Protein AF-A0A2L2YPI9-F1 (afdb_monomer_lite)

pLDDT: mean 77.67, std 10.38, range [50.66, 89.38]

Secondary structure (DSSP, 8-state):
-----PPP-S-----GGGS-GGGS-HHHHHHHHHHHSS--SPPSEEEEEEE-SSS-EEEEEEE-SS--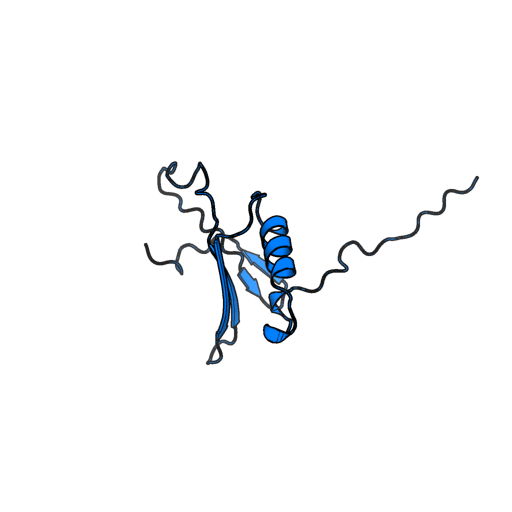GGGS--SS-------EEETTEEEES--TTSS--

Structure (mmCIF, N/CA/C/O backbone):
data_AF-A0A2L2YPI9-F1
#
_entry.id   AF-A0A2L2YPI9-F1
#
loop_
_atom_site.group_PDB
_atom_site.id
_atom_site.type_symbol
_atom_site.label_atom_id
_atom_site.label_alt_id
_atom_site.label_comp_id
_atom_site.label_asym_id
_atom_site.label_entity_id
_atom_site.label_seq_id
_atom_site.pdbx_PDB_ins_code
_atom_site.Cartn_x
_atom_site.Cartn_y
_atom_site.Cartn_z
_atom_site.occupancy
_atom_site.B_iso_or_equiv
_atom_site.auth_seq_id
_atom_site.auth_comp_id
_atom_site.auth_asym_id
_atom_site.auth_atom_id
_atom_site.pdbx_PDB_model_num
ATOM 1 N N . GLU A 1 1 ? 5.709 33.105 33.956 1.00 56.19 1 GLU A N 1
ATOM 2 C CA . GLU A 1 1 ? 4.637 32.604 33.069 1.00 56.19 1 GLU A CA 1
ATOM 3 C C . GLU A 1 1 ? 4.510 31.099 33.223 1.00 56.19 1 GLU A C 1
ATOM 5 O O . GLU A 1 1 ? 5.506 30.453 33.525 1.00 56.19 1 GLU A O 1
ATOM 10 N N . LYS A 1 2 ? 3.297 30.550 33.114 1.00 52.75 2 LYS A N 1
ATOM 11 C CA . LYS A 1 2 ? 3.050 29.112 33.264 1.00 52.75 2 LYS A CA 1
ATOM 12 C C . LYS A 1 2 ? 2.923 28.527 31.861 1.00 52.75 2 LYS A C 1
ATOM 14 O O . LYS A 1 2 ? 1.963 28.845 31.168 1.00 52.75 2 LYS A O 1
ATOM 19 N N . THR A 1 3 ? 3.901 27.737 31.433 1.00 61.03 3 THR A N 1
ATOM 20 C CA . THR A 1 3 ? 3.854 27.044 30.143 1.00 61.03 3 THR A CA 1
ATOM 21 C C . THR A 1 3 ? 2.735 26.010 30.201 1.00 61.03 3 THR A C 1
ATOM 23 O O . THR A 1 3 ? 2.793 25.079 31.005 1.00 61.03 3 THR A O 1
ATOM 26 N N . VAL A 1 4 ? 1.683 26.212 29.411 1.00 72.06 4 VAL A N 1
ATOM 27 C CA . VAL A 1 4 ? 0.614 25.230 29.215 1.00 72.06 4 VAL A CA 1
ATOM 28 C C . VAL A 1 4 ? 0.969 24.471 27.945 1.00 72.06 4 VAL A C 1
ATOM 30 O O . VAL A 1 4 ? 1.063 25.071 26.880 1.00 72.06 4 VAL A O 1
ATOM 33 N N . SER A 1 5 ? 1.240 23.176 28.074 1.00 74.88 5 SER A N 1
ATOM 34 C CA . SER A 1 5 ? 1.387 22.282 26.927 1.00 74.88 5 SER A CA 1
ATOM 35 C C . SER A 1 5 ? 0.048 21.607 26.676 1.00 74.88 5 SER A C 1
ATOM 37 O O . SER A 1 5 ? -0.404 20.820 27.510 1.00 74.88 5 SER A O 1
ATOM 39 N N . ASP A 1 6 ? -0.573 21.938 25.548 1.00 81.12 6 ASP A N 1
ATOM 40 C CA . ASP A 1 6 ? -1.723 21.210 25.026 1.00 81.12 6 ASP A CA 1
ATOM 41 C C . ASP A 1 6 ? -1.251 19.980 24.245 1.00 81.12 6 ASP A C 1
ATOM 43 O O . ASP A 1 6 ? -0.215 19.995 23.578 1.00 81.12 6 ASP A O 1
ATOM 47 N N . TRP A 1 7 ? -2.003 18.890 24.370 1.00 83.19 7 TRP A N 1
ATOM 48 C CA . TRP A 1 7 ? -1.735 17.655 23.643 1.00 83.19 7 TRP A CA 1
ATOM 49 C C . TRP A 1 7 ? -2.347 17.738 22.250 1.00 83.19 7 TRP A C 1
ATOM 51 O O . TRP A 1 7 ? -3.560 17.893 22.109 1.00 83.19 7 TRP A O 1
ATOM 61 N N . GLU A 1 8 ? -1.517 17.576 21.225 1.00 80.31 8 GLU A N 1
ATOM 62 C CA . GLU A 1 8 ? -1.972 17.490 19.842 1.00 80.31 8 GLU A CA 1
ATOM 63 C C . GLU A 1 8 ? -2.153 16.031 19.420 1.00 80.31 8 GLU A C 1
ATOM 65 O O . GLU A 1 8 ? -1.361 15.144 19.755 1.00 80.31 8 GLU A O 1
ATOM 70 N N . LEU A 1 9 ? -3.226 15.767 18.675 1.00 75.69 9 LEU A N 1
ATOM 71 C CA . LEU A 1 9 ? -3.481 14.443 18.128 1.00 75.69 9 LEU A CA 1
ATOM 72 C C . LEU A 1 9 ? -2.475 14.167 17.004 1.00 75.69 9 LEU A C 1
ATOM 74 O O . LEU A 1 9 ? -2.622 14.674 15.898 1.00 75.69 9 LEU A O 1
ATOM 78 N N . ALA A 1 10 ? -1.484 13.320 17.278 1.00 73.94 10 ALA A N 1
ATOM 79 C CA . ALA A 1 10 ? -0.429 13.002 16.314 1.00 73.94 10 ALA A CA 1
ATOM 80 C C . ALA A 1 10 ? -0.935 12.264 15.059 1.00 73.94 10 ALA A C 1
ATOM 82 O O . ALA A 1 10 ? -0.333 12.374 13.996 1.00 73.94 10 ALA A O 1
ATOM 83 N N . ASN A 1 11 ? -2.032 11.504 15.162 1.00 69.88 11 ASN A N 1
ATOM 84 C CA . ASN A 1 11 ? -2.560 10.705 14.056 1.00 69.88 11 ASN A CA 1
ATOM 85 C C . ASN A 1 11 ? -4.030 11.047 13.777 1.00 69.88 11 ASN A C 1
ATOM 87 O O . ASN A 1 11 ? -4.951 10.386 14.259 1.00 69.88 11 ASN A O 1
ATOM 91 N N . VAL A 1 12 ? -4.240 12.127 13.025 1.00 67.50 12 VAL A N 1
ATOM 92 C CA . VAL A 1 12 ? -5.571 12.593 12.594 1.00 67.50 12 VAL A CA 1
ATOM 93 C C . VAL A 1 12 ? -6.025 11.874 11.312 1.00 67.50 12 VAL A C 1
ATOM 95 O O . VAL A 1 12 ? -7.223 11.736 11.046 1.00 67.50 12 VAL A O 1
ATOM 98 N N . SER A 1 13 ? -5.072 11.382 10.517 1.00 66.94 13 SER A N 1
ATOM 99 C CA . SER A 1 13 ? -5.319 10.849 9.180 1.00 66.94 13 SER A CA 1
ATOM 100 C C . SER A 1 13 ? -5.802 9.402 9.219 1.00 66.94 13 SER A C 1
ATOM 102 O O . SER A 1 13 ? -5.073 8.468 9.543 1.00 66.94 13 SER A O 1
ATOM 104 N N . LYS A 1 14 ? -7.068 9.199 8.844 1.00 70.56 14 LYS A N 1
ATOM 105 C CA . LYS A 1 14 ? -7.620 7.854 8.630 1.00 70.56 14 LYS A CA 1
ATOM 106 C C . LYS A 1 14 ? -6.950 7.186 7.420 1.00 70.56 14 LYS A C 1
ATOM 108 O O . LYS A 1 14 ? -6.724 7.879 6.429 1.00 70.56 14 LYS A O 1
ATOM 113 N N . PRO A 1 15 ? -6.741 5.856 7.442 1.00 75.25 15 PRO A N 1
ATOM 114 C CA . PRO A 1 15 ? -6.135 5.144 6.323 1.00 75.25 15 PRO A CA 1
ATOM 115 C C . PRO A 1 15 ? -6.915 5.340 5.021 1.00 75.25 15 PRO A C 1
ATOM 117 O O . PRO A 1 15 ? -8.130 5.108 4.987 1.00 75.25 15 PRO A O 1
ATOM 120 N N . ILE A 1 16 ? -6.226 5.735 3.949 1.00 79.31 16 ILE A N 1
ATOM 121 C CA . ILE A 1 16 ? -6.869 6.073 2.671 1.00 79.31 16 ILE A CA 1
ATOM 122 C C . ILE A 1 16 ? -7.557 4.865 2.023 1.00 79.31 16 ILE A C 1
ATOM 124 O O . ILE A 1 16 ? -8.655 4.995 1.495 1.00 79.31 16 ILE A O 1
ATOM 128 N N . TRP A 1 17 ? -7.000 3.663 2.193 1.00 77.06 17 TRP A N 1
ATOM 129 C CA . TRP A 1 17 ? -7.533 2.412 1.641 1.00 77.06 17 TRP A CA 1
ATOM 130 C C . TRP A 1 17 ? -8.847 1.952 2.289 1.00 77.06 17 TRP A C 1
ATOM 132 O O . TRP A 1 17 ? -9.412 0.940 1.895 1.00 77.06 17 TRP A O 1
ATOM 142 N N . THR A 1 18 ? -9.338 2.657 3.312 1.00 76.62 18 THR A N 1
ATOM 143 C CA . THR A 1 18 ? -10.627 2.354 3.961 1.00 76.62 18 THR A CA 1
ATOM 144 C C . THR A 1 18 ? -11.769 3.249 3.489 1.00 76.62 18 THR A C 1
ATOM 146 O O . THR A 1 18 ? -12.903 3.066 3.932 1.00 76.62 18 THR A O 1
ATOM 149 N N . ARG A 1 19 ? -11.477 4.232 2.633 1.00 79.56 19 ARG A N 1
ATOM 150 C CA . ARG A 1 19 ? -12.466 5.146 2.060 1.00 79.56 19 ARG A CA 1
ATOM 151 C C . ARG A 1 19 ? -12.965 4.617 0.716 1.00 79.56 19 ARG A C 1
ATOM 153 O O . ARG A 1 19 ? -12.331 3.768 0.094 1.00 79.56 19 ARG A O 1
ATOM 160 N N . ILE A 1 20 ? -14.114 5.124 0.282 1.00 76.69 20 ILE A N 1
ATOM 161 C CA . ILE A 1 20 ? -14.702 4.762 -1.006 1.00 76.69 20 ILE A CA 1
ATOM 162 C C . ILE A 1 20 ? -13.796 5.333 -2.108 1.00 76.69 20 ILE A C 1
ATOM 164 O O . ILE A 1 20 ? -13.560 6.540 -2.097 1.00 76.69 20 ILE A O 1
ATOM 168 N N . PRO A 1 21 ? -13.307 4.522 -3.067 1.00 75.94 21 PRO A N 1
ATOM 169 C CA . PRO A 1 21 ? -12.366 4.976 -4.096 1.00 75.94 21 PRO A CA 1
ATOM 170 C C . PRO A 1 21 ? -12.844 6.219 -4.859 1.00 75.94 21 PRO A C 1
ATOM 172 O O . PRO A 1 21 ? -12.043 7.079 -5.203 1.00 75.94 21 PRO A O 1
ATOM 175 N N . SER A 1 22 ? -14.157 6.320 -5.087 1.00 79.19 22 SER A N 1
ATOM 176 C CA . SER A 1 22 ? -14.815 7.416 -5.807 1.00 79.19 22 SER A CA 1
ATOM 177 C C . SER A 1 22 ? -14.825 8.756 -5.064 1.00 79.19 22 SER A C 1
ATOM 179 O O . SER A 1 22 ? -15.076 9.779 -5.689 1.00 79.19 22 SER A O 1
ATOM 181 N N . GLU A 1 23 ? -14.593 8.759 -3.750 1.00 79.06 23 GLU A N 1
ATOM 182 C CA . GLU A 1 23 ? -14.600 9.967 -2.911 1.00 79.06 23 GLU A CA 1
ATOM 183 C C . GLU A 1 23 ? -13.190 10.516 -2.651 1.00 79.06 23 GLU A C 1
ATOM 185 O O . GLU A 1 23 ? -13.036 11.529 -1.969 1.00 79.06 23 GLU A O 1
ATOM 190 N N . ILE A 1 24 ? -12.150 9.833 -3.136 1.00 80.25 24 ILE A N 1
ATOM 191 C CA . ILE A 1 24 ? -10.758 10.204 -2.886 1.00 80.25 24 ILE A CA 1
ATOM 192 C C . ILE A 1 24 ? -10.206 10.907 -4.122 1.00 80.25 24 ILE A C 1
ATOM 194 O O . ILE A 1 24 ? -10.196 10.343 -5.216 1.00 80.25 24 ILE A O 1
ATOM 198 N N . GLU A 1 25 ? -9.724 12.133 -3.936 1.00 82.94 25 GLU A N 1
ATOM 199 C CA . GLU A 1 25 ? -9.018 12.867 -4.985 1.00 82.94 25 GLU A CA 1
ATOM 200 C C . GLU A 1 25 ? -7.684 12.191 -5.322 1.00 82.94 25 GLU A C 1
ATOM 202 O O . GLU A 1 25 ? -7.048 11.566 -4.471 1.00 82.94 25 GLU A O 1
ATOM 207 N N . CYS A 1 26 ? -7.247 12.315 -6.577 1.00 79.25 26 CYS A N 1
ATOM 208 C CA . CYS A 1 26 ? -6.001 11.697 -7.036 1.00 79.25 26 CYS A CA 1
ATOM 209 C C . CYS A 1 26 ? -4.789 12.158 -6.213 1.00 79.25 26 CYS A C 1
ATOM 211 O O . CYS A 1 26 ? -3.963 11.321 -5.855 1.00 79.25 26 CYS A O 1
ATOM 213 N N . ASP A 1 27 ? -4.758 13.437 -5.843 1.00 84.44 27 ASP A N 1
ATOM 214 C CA . ASP A 1 27 ? -3.675 14.078 -5.093 1.00 84.44 27 ASP A CA 1
ATOM 215 C C . ASP A 1 27 ? -3.473 13.445 -3.708 1.00 84.44 27 ASP A C 1
ATOM 217 O O . ASP A 1 27 ? -2.348 13.300 -3.238 1.00 84.44 27 ASP A O 1
ATOM 221 N N . VAL A 1 28 ? -4.549 12.961 -3.078 1.00 84.62 28 VAL A N 1
ATOM 222 C CA . VAL A 1 28 ? -4.486 12.300 -1.763 1.00 84.62 28 VAL A CA 1
ATOM 223 C C . VAL A 1 28 ? -3.714 10.980 -1.838 1.00 84.62 28 VAL A C 1
ATOM 225 O O . VAL A 1 28 ? -3.031 10.602 -0.885 1.00 84.62 28 VAL A O 1
ATOM 228 N N . TYR A 1 29 ? -3.805 10.259 -2.960 1.00 84.56 29 TYR A N 1
ATOM 229 C CA . TYR A 1 29 ? -3.012 9.045 -3.161 1.00 84.56 29 TYR A CA 1
ATOM 230 C C . TYR A 1 29 ? -1.534 9.362 -3.375 1.00 84.56 29 TYR A C 1
ATOM 232 O O . TYR A 1 29 ? -0.685 8.594 -2.925 1.00 84.56 29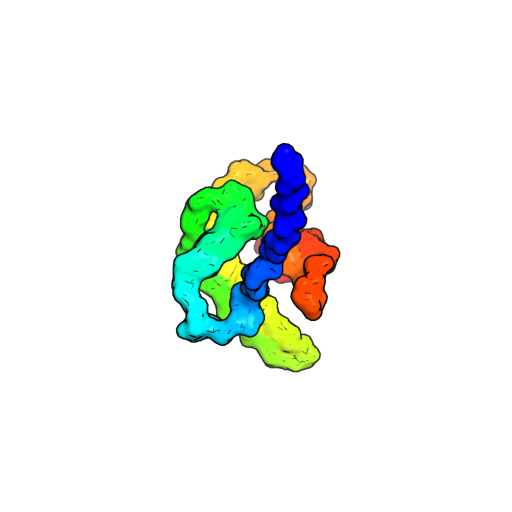 TYR A O 1
ATOM 240 N N . ASP A 1 30 ? -1.237 10.482 -4.029 1.00 86.88 30 ASP A N 1
ATOM 241 C CA . ASP A 1 30 ? 0.133 10.898 -4.326 1.00 86.88 30 ASP A CA 1
ATOM 242 C C . ASP A 1 30 ? 0.828 11.401 -3.055 1.00 86.88 30 ASP A C 1
ATOM 244 O O . ASP A 1 30 ? 1.950 10.990 -2.756 1.00 86.88 30 ASP A O 1
ATOM 248 N N . GLU A 1 31 ? 0.127 12.177 -2.224 1.00 86.06 31 GLU A N 1
ATOM 249 C CA . GLU A 1 31 ? 0.591 12.530 -0.879 1.00 86.06 31 GLU A CA 1
ATOM 250 C C . GLU A 1 31 ? 0.799 11.292 -0.003 1.00 86.06 31 GLU A C 1
ATOM 252 O O . GLU A 1 31 ? 1.809 11.179 0.695 1.00 86.06 31 GLU A O 1
ATOM 257 N N . PHE A 1 32 ? -0.127 10.330 -0.052 1.00 86.06 32 PHE A N 1
ATOM 258 C CA . PHE A 1 32 ? 0.022 9.095 0.705 1.00 86.06 32 PHE A CA 1
ATOM 259 C C . PHE A 1 32 ? 1.241 8.292 0.246 1.00 86.06 32 PHE A C 1
ATOM 261 O O . PHE A 1 32 ? 2.010 7.840 1.093 1.00 86.06 32 PHE A O 1
ATOM 268 N N . TYR A 1 33 ? 1.455 8.156 -1.063 1.00 85.81 33 TYR A N 1
ATOM 269 C CA . TYR A 1 33 ? 2.627 7.490 -1.626 1.00 85.81 33 TYR A CA 1
ATOM 270 C C . TYR A 1 33 ? 3.936 8.123 -1.129 1.00 85.81 33 TYR A C 1
ATOM 272 O O . TYR A 1 33 ? 4.812 7.414 -0.628 1.00 85.81 33 TYR A O 1
ATOM 280 N N . LYS A 1 34 ? 4.031 9.455 -1.157 1.00 85.50 34 LYS A N 1
ATOM 281 C CA . LYS A 1 34 ? 5.185 10.201 -0.627 1.00 85.50 34 LYS A CA 1
ATOM 282 C C . LYS A 1 34 ? 5.338 10.070 0.890 1.00 85.50 34 LYS A C 1
ATOM 284 O O . LYS A 1 34 ? 6.441 10.173 1.406 1.00 85.50 34 LYS A O 1
ATOM 289 N N . SER A 1 35 ? 4.247 9.832 1.622 1.00 83.44 35 SER A N 1
ATOM 290 C CA . SER A 1 35 ? 4.289 9.650 3.081 1.00 83.44 35 SER A CA 1
ATOM 291 C C . SER A 1 35 ? 4.817 8.278 3.517 1.00 83.44 35 SER A C 1
ATOM 293 O O . SER A 1 35 ? 5.365 8.157 4.612 1.00 83.44 35 SER A O 1
ATOM 295 N N . ILE A 1 36 ? 4.634 7.244 2.685 1.00 80.12 36 ILE A N 1
ATOM 296 C CA . ILE A 1 36 ? 5.056 5.865 2.987 1.00 80.12 36 ILE A CA 1
ATOM 297 C C . ILE A 1 36 ? 6.390 5.490 2.342 1.00 80.12 36 ILE A C 1
ATOM 299 O O . ILE A 1 36 ? 6.997 4.496 2.735 1.00 80.12 36 ILE A O 1
ATOM 303 N N . THR A 1 37 ? 6.827 6.250 1.340 1.00 78.94 37 THR A N 1
ATOM 304 C CA . THR A 1 37 ? 8.095 6.038 0.643 1.00 78.94 37 THR A CA 1
ATOM 305 C C . THR A 1 37 ? 9.085 7.154 0.964 1.00 78.94 37 THR A C 1
ATOM 307 O O . THR A 1 37 ? 8.762 8.127 1.637 1.00 78.94 37 THR A O 1
ATOM 310 N N . ILE A 1 38 ? 10.324 6.992 0.502 1.00 78.75 38 ILE A N 1
ATOM 311 C CA . ILE A 1 38 ? 11.359 8.038 0.560 1.00 78.75 38 ILE A CA 1
ATOM 312 C C . ILE A 1 38 ? 11.349 8.855 -0.752 1.00 78.75 38 ILE A C 1
ATOM 314 O O . ILE A 1 38 ? 12.141 9.780 -0.921 1.00 78.75 38 ILE A O 1
ATOM 318 N N . ASP A 1 39 ? 10.458 8.520 -1.693 1.00 79.62 39 ASP A N 1
ATOM 319 C CA . ASP A 1 39 ? 10.362 9.206 -2.977 1.00 79.62 39 ASP A CA 1
ATOM 320 C C . ASP A 1 39 ? 9.639 10.553 -2.821 1.00 79.62 39 ASP A C 1
ATOM 322 O O . ASP A 1 39 ? 8.677 10.705 -2.067 1.00 79.62 39 ASP A O 1
ATOM 326 N N . SER A 1 40 ? 10.135 11.548 -3.549 1.00 79.75 40 SER A N 1
ATOM 327 C CA . SER A 1 40 ? 9.560 12.894 -3.627 1.00 79.75 40 SER A CA 1
ATOM 328 C C . SER A 1 40 ? 8.767 13.122 -4.917 1.00 79.75 40 SER A C 1
ATOM 330 O O . SER A 1 40 ? 7.980 14.073 -5.000 1.00 79.75 40 SER A O 1
ATOM 332 N N . SER A 1 41 ? 8.951 12.241 -5.899 1.00 84.88 41 SER A N 1
ATOM 333 C CA . SER A 1 41 ? 8.296 12.278 -7.199 1.00 84.88 41 SER A CA 1
ATOM 334 C C . SER A 1 41 ? 6.865 11.753 -7.123 1.00 84.88 41 SER A C 1
ATOM 336 O O . SER A 1 41 ? 6.490 11.002 -6.221 1.00 84.88 41 SER A O 1
ATOM 338 N N . ASP A 1 42 ? 6.039 12.169 -8.080 1.00 85.94 42 ASP A N 1
ATOM 339 C CA . ASP A 1 42 ? 4.693 11.618 -8.232 1.00 85.94 42 ASP A CA 1
ATOM 340 C C . ASP A 1 42 ? 4.771 10.200 -8.817 1.00 85.94 42 ASP A C 1
ATOM 342 O O . ASP A 1 42 ? 5.657 9.921 -9.633 1.00 85.94 42 ASP A O 1
ATOM 346 N N . PRO A 1 43 ? 3.865 9.286 -8.439 1.00 88.62 43 PRO A N 1
ATOM 347 C CA . PRO A 1 43 ? 3.862 7.936 -8.982 1.00 88.62 43 PRO A CA 1
ATOM 348 C C . PRO A 1 43 ? 3.410 7.912 -10.448 1.00 88.62 43 PRO A C 1
ATOM 350 O O . PRO A 1 43 ? 2.523 8.661 -10.856 1.00 88.62 43 PRO A O 1
ATOM 353 N N . LEU A 1 44 ? 3.966 6.988 -11.235 1.00 89.38 44 LEU A N 1
ATOM 354 C CA . LEU A 1 44 ? 3.632 6.819 -12.653 1.00 89.38 44 LEU A CA 1
ATOM 355 C C . LEU A 1 44 ? 2.216 6.277 -12.835 1.00 89.38 44 LEU A C 1
ATOM 357 O O . LEU A 1 44 ? 1.467 6.708 -13.711 1.00 89.38 44 LEU A O 1
ATOM 361 N N . ALA A 1 45 ? 1.867 5.283 -12.022 1.00 88.12 45 ALA A N 1
ATOM 362 C CA . ALA A 1 45 ? 0.567 4.641 -12.050 1.00 88.12 45 ALA A CA 1
ATOM 363 C C . ALA A 1 45 ? 0.170 4.198 -10.645 1.00 88.12 45 ALA A C 1
ATOM 365 O O . ALA A 1 45 ? 1.005 3.794 -9.839 1.00 88.12 45 ALA A O 1
ATOM 366 N N . LYS A 1 46 ? -1.129 4.239 -10.369 1.00 87.38 46 LYS A N 1
ATOM 367 C CA . LYS A 1 46 ? -1.719 3.796 -9.110 1.00 87.38 46 LYS A CA 1
ATOM 368 C C . LYS A 1 46 ? -2.992 3.018 -9.396 1.00 87.38 46 LYS A C 1
ATOM 370 O O . LYS A 1 46 ? -3.765 3.397 -10.272 1.00 87.38 46 LYS A O 1
ATOM 375 N N . THR A 1 47 ? -3.212 1.934 -8.664 1.00 86.81 47 THR A N 1
ATOM 376 C CA . THR A 1 47 ? -4.457 1.172 -8.729 1.00 86.81 47 THR A CA 1
ATOM 377 C C . THR A 1 47 ? -4.879 0.728 -7.338 1.00 86.81 47 THR A C 1
ATOM 379 O O . THR A 1 47 ? -4.085 0.185 -6.572 1.00 86.81 47 THR A O 1
ATOM 382 N N . LEU A 1 48 ? -6.146 0.970 -7.016 1.00 86.56 48 LEU A N 1
ATOM 383 C CA . LEU A 1 48 ? -6.788 0.463 -5.814 1.00 86.56 48 LEU A CA 1
ATOM 384 C C . LEU A 1 48 ? -7.693 -0.689 -6.232 1.00 86.56 48 LEU A C 1
ATOM 386 O O . LEU A 1 48 ? -8.577 -0.510 -7.070 1.00 86.56 48 LEU A O 1
ATOM 390 N N . PHE A 1 49 ? -7.483 -1.858 -5.642 1.00 85.81 49 PHE A N 1
ATOM 391 C CA . PHE A 1 49 ? -8.317 -3.016 -5.904 1.00 85.81 49 PHE A CA 1
ATOM 392 C C . PHE A 1 49 ? -8.914 -3.565 -4.615 1.00 85.81 49 PHE A C 1
ATOM 394 O O . PHE A 1 49 ? -8.277 -3.604 -3.561 1.00 85.81 49 PHE A O 1
ATOM 401 N N . ILE A 1 50 ? -10.175 -3.970 -4.723 1.00 87.19 50 ILE A N 1
ATOM 402 C CA . ILE A 1 50 ? -10.952 -4.575 -3.650 1.00 87.19 50 ILE A CA 1
ATOM 403 C C . ILE A 1 50 ? -11.318 -5.966 -4.146 1.00 87.19 50 ILE A C 1
ATOM 405 O O . ILE A 1 50 ? -11.995 -6.103 -5.164 1.00 87.19 50 ILE A O 1
ATOM 409 N N . ALA A 1 51 ? -10.820 -6.987 -3.459 1.00 88.38 51 ALA A N 1
ATOM 410 C CA . ALA A 1 51 ? -11.127 -8.374 -3.760 1.00 88.38 51 ALA A CA 1
ATOM 411 C C . ALA A 1 51 ? -12.088 -8.913 -2.698 1.00 88.38 51 ALA A C 1
ATOM 413 O O . ALA A 1 51 ? -11.811 -8.837 -1.499 1.00 88.38 51 ALA A O 1
ATOM 414 N N . GLU A 1 52 ? -13.216 -9.457 -3.151 1.00 88.62 52 GLU A N 1
ATOM 415 C CA . GLU A 1 52 ? -14.217 -10.112 -2.311 1.00 88.62 52 GLU A CA 1
ATOM 416 C C . GLU A 1 52 ? -14.230 -11.614 -2.621 1.00 88.62 52 GLU A C 1
ATOM 418 O O . GLU A 1 52 ? -14.309 -12.022 -3.780 1.00 88.62 52 GLU A O 1
ATOM 423 N N . GLY A 1 53 ? -14.115 -12.446 -1.586 1.00 85.06 53 GLY A N 1
ATOM 424 C CA . GLY A 1 53 ? -14.021 -13.900 -1.702 1.00 85.06 53 GLY A CA 1
ATOM 425 C C . GLY A 1 53 ? -13.997 -14.558 -0.323 1.00 85.06 53 GLY A C 1
ATOM 426 O O . GLY A 1 53 ? -14.573 -14.025 0.622 1.00 85.06 53 GLY A O 1
ATOM 427 N N . GLU A 1 54 ? -13.303 -15.690 -0.184 1.00 88.69 54 GLU A N 1
ATOM 428 C CA . GLU A 1 54 ? -13.046 -16.303 1.134 1.00 88.69 54 GLU A CA 1
ATOM 429 C C . GLU A 1 54 ? -12.234 -15.368 2.045 1.00 88.69 54 GLU A C 1
ATOM 431 O O . GLU A 1 54 ? -12.466 -15.291 3.251 1.00 88.69 54 GLU A O 1
ATOM 436 N N . VAL A 1 55 ? -11.328 -14.598 1.439 1.00 84.75 55 VAL A N 1
ATOM 437 C CA . VAL A 1 55 ? -10.590 -13.518 2.087 1.00 84.75 55 VAL A CA 1
ATOM 438 C C . VAL A 1 55 ? -10.949 -12.212 1.395 1.00 84.75 55 VAL A C 1
ATOM 440 O O . VAL A 1 55 ? -10.718 -12.052 0.198 1.00 84.75 55 VAL A O 1
ATOM 443 N N . THR A 1 56 ? -11.496 -11.268 2.156 1.00 86.06 56 THR A N 1
ATOM 444 C CA . THR A 1 56 ? -11.711 -9.897 1.690 1.00 86.06 56 THR A CA 1
ATOM 445 C C . THR A 1 56 ? -10.483 -9.062 2.002 1.00 86.06 56 THR A C 1
ATOM 447 O O . THR A 1 56 ? -10.090 -8.944 3.166 1.00 86.06 56 THR A O 1
ATOM 450 N N . PHE A 1 57 ? -9.895 -8.447 0.982 1.00 87.56 57 PHE A N 1
ATOM 451 C CA . PHE A 1 57 ? -8.789 -7.522 1.174 1.00 87.56 57 PHE A CA 1
ATOM 452 C C . PHE A 1 57 ? -8.851 -6.359 0.193 1.00 87.56 57 PHE A C 1
ATOM 454 O O . PHE A 1 57 ? -9.457 -6.425 -0.877 1.00 87.56 57 PHE A O 1
ATOM 461 N N . ILE A 1 58 ? -8.218 -5.273 0.612 1.00 88.31 58 ILE A N 1
ATOM 462 C CA . ILE A 1 58 ? -8.046 -4.064 -0.176 1.00 88.31 58 ILE A CA 1
ATOM 463 C C . ILE A 1 58 ? -6.550 -3.891 -0.347 1.00 88.31 58 ILE A C 1
ATOM 465 O O . ILE A 1 58 ? -5.806 -4.022 0.628 1.00 88.31 58 ILE A O 1
ATOM 469 N N . SER A 1 59 ? -6.113 -3.593 -1.561 1.00 87.31 59 SER A N 1
ATOM 470 C CA . SER A 1 59 ? -4.712 -3.313 -1.823 1.00 87.31 59 SER A CA 1
ATOM 471 C C . SER A 1 59 ? -4.563 -2.138 -2.774 1.00 87.31 59 SER A C 1
ATOM 473 O O . SER A 1 59 ? -5.326 -1.957 -3.725 1.00 87.31 59 SER A O 1
ATOM 475 N N . LEU A 1 60 ? -3.587 -1.305 -2.436 1.00 87.88 60 LEU A N 1
ATOM 476 C CA . LEU A 1 60 ? -3.183 -0.130 -3.177 1.00 87.88 60 LEU A CA 1
ATOM 477 C C . LEU A 1 60 ? -1.804 -0.424 -3.754 1.00 87.88 60 LEU A C 1
ATOM 479 O O . LEU A 1 60 ? -0.831 -0.525 -3.011 1.00 87.88 60 LEU A O 1
ATOM 483 N N . LEU A 1 61 ? -1.740 -0.567 -5.073 1.00 87.44 61 LEU A N 1
ATOM 484 C CA . LEU A 1 61 ? -0.496 -0.771 -5.800 1.00 87.44 61 LEU A CA 1
ATOM 485 C C . LEU A 1 61 ? -0.095 0.535 -6.468 1.00 87.44 61 LEU A C 1
ATOM 487 O O . LEU A 1 61 ? -0.922 1.203 -7.095 1.00 87.44 61 LEU A O 1
ATOM 491 N N . VAL A 1 62 ? 1.183 0.874 -6.345 1.00 87.06 62 VAL A N 1
ATOM 492 C CA . VAL A 1 62 ? 1.754 2.098 -6.896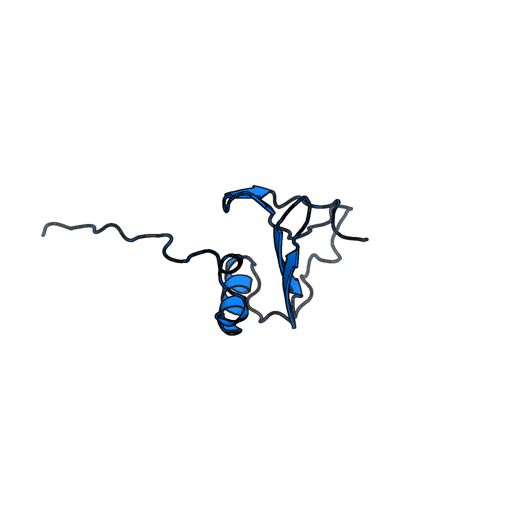 1.00 87.06 62 VAL A CA 1
ATOM 493 C C . VAL A 1 62 ? 3.027 1.756 -7.656 1.00 87.06 62 VAL A C 1
ATOM 495 O O . VAL A 1 62 ? 3.861 0.996 -7.171 1.00 87.06 62 VAL A O 1
ATOM 498 N N . VAL A 1 63 ? 3.159 2.309 -8.859 1.00 87.38 63 VAL A N 1
ATOM 499 C CA . VAL A 1 63 ? 4.345 2.192 -9.706 1.00 87.38 63 VAL A CA 1
ATOM 500 C C . VAL A 1 63 ? 5.129 3.503 -9.600 1.00 87.38 63 VAL A C 1
ATOM 502 O O . VAL A 1 63 ? 4.565 4.549 -9.933 1.00 87.38 63 VAL A O 1
ATOM 505 N N . PRO A 1 64 ? 6.393 3.479 -9.145 1.00 86.38 64 PRO A N 1
ATOM 506 C CA . PRO A 1 64 ? 7.222 4.679 -9.069 1.00 86.38 64 PRO A CA 1
ATOM 507 C C . PRO A 1 64 ? 7.528 5.229 -10.471 1.00 86.38 64 PRO A C 1
ATOM 509 O O . PRO A 1 64 ? 7.632 4.465 -11.434 1.00 86.38 64 PRO A O 1
ATOM 512 N N . SER A 1 65 ? 7.669 6.552 -10.592 1.00 87.06 65 SER A N 1
ATOM 513 C CA . SER A 1 65 ? 8.068 7.202 -11.856 1.00 87.06 65 SER A CA 1
ATOM 514 C C . SER A 1 65 ? 9.548 7.046 -12.157 1.00 87.06 65 SER A C 1
ATOM 516 O O . SER A 1 65 ? 9.936 6.903 -13.317 1.00 87.06 65 SER A O 1
ATOM 518 N N . GLU A 1 66 ? 1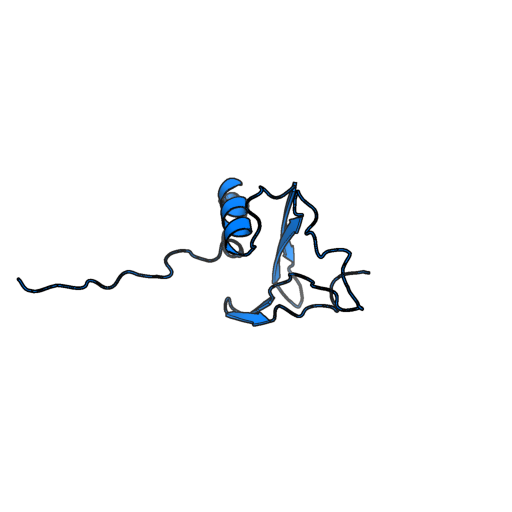0.371 7.055 -11.114 1.00 82.31 66 GLU A N 1
ATOM 519 C CA . GLU A 1 66 ? 11.805 6.862 -11.224 1.00 82.31 66 GLU A CA 1
ATOM 520 C C . GLU A 1 66 ? 12.187 5.501 -10.662 1.00 82.31 66 GLU A C 1
ATOM 522 O O . GLU A 1 66 ? 11.641 5.027 -9.666 1.00 82.31 66 GLU A O 1
ATOM 527 N N . GLN A 1 67 ? 13.140 4.848 -11.319 1.00 77.88 67 GLN A N 1
ATOM 528 C CA . GLN A 1 67 ? 13.662 3.596 -10.814 1.00 77.88 67 GLN A CA 1
ATOM 529 C C . GLN A 1 67 ? 14.522 3.863 -9.567 1.00 77.88 67 GLN A C 1
ATOM 531 O O . GLN A 1 67 ? 15.489 4.623 -9.664 1.00 77.88 67 GLN A O 1
ATOM 536 N N . PRO A 1 68 ? 14.252 3.204 -8.424 1.00 72.94 68 PRO A N 1
ATOM 537 C CA . PRO A 1 68 ? 15.110 3.313 -7.251 1.00 72.94 68 PRO A CA 1
ATOM 538 C C . PRO A 1 68 ? 16.542 2.880 -7.579 1.00 72.94 68 PRO A C 1
ATOM 540 O O . PRO A 1 68 ? 16.740 1.834 -8.205 1.00 72.94 68 PRO A O 1
ATOM 543 N N . SER A 1 69 ? 17.538 3.644 -7.124 1.00 68.31 69 SER A N 1
ATOM 544 C CA . SER A 1 69 ? 18.962 3.397 -7.409 1.00 68.31 69 SER A CA 1
ATOM 545 C C . SER A 1 69 ? 19.432 1.992 -7.011 1.00 68.31 69 SER A C 1
ATOM 547 O O . SER A 1 69 ? 20.294 1.418 -7.670 1.00 68.31 69 SER A O 1
ATOM 549 N N . GLU A 1 70 ? 18.810 1.402 -5.989 1.00 65.75 70 GLU A N 1
ATOM 550 C CA . GLU A 1 70 ? 19.130 0.066 -5.472 1.00 65.75 70 GLU A CA 1
ATOM 551 C C . GLU A 1 70 ? 18.366 -1.080 -6.162 1.00 65.75 70 GLU A C 1
ATOM 553 O O . GLU A 1 70 ? 18.503 -2.234 -5.766 1.00 65.75 70 GLU A O 1
ATOM 558 N N . SER A 1 71 ? 17.579 -0.811 -7.213 1.00 63.78 71 SER A N 1
ATOM 559 C CA . SER A 1 71 ? 16.774 -1.850 -7.889 1.00 63.78 71 SER A CA 1
ATOM 560 C C . SER A 1 71 ? 17.618 -2.969 -8.511 1.00 63.78 71 SER A C 1
ATOM 562 O O . SER A 1 71 ? 17.151 -4.100 -8.624 1.00 63.78 71 SER A O 1
ATOM 564 N N . TYR A 1 72 ? 18.849 -2.656 -8.930 1.00 64.56 72 TYR A N 1
ATOM 565 C CA . TYR A 1 72 ? 19.784 -3.612 -9.540 1.00 64.56 72 TYR A CA 1
ATOM 566 C C . TYR A 1 72 ? 20.972 -3.970 -8.643 1.00 64.56 72 TYR A C 1
ATOM 568 O O . TYR A 1 72 ? 21.690 -4.927 -8.933 1.00 64.56 72 TYR A O 1
ATOM 576 N N . ASN A 1 73 ? 21.173 -3.239 -7.545 1.00 61.72 73 ASN A N 1
ATOM 577 C CA . ASN A 1 73 ? 22.158 -3.596 -6.536 1.00 61.72 73 ASN A CA 1
ATOM 578 C C . ASN A 1 73 ? 21.533 -4.629 -5.606 1.00 61.72 73 ASN A C 1
ATOM 580 O O . ASN A 1 73 ? 21.026 -4.290 -4.536 1.00 61.72 73 ASN A O 1
ATOM 584 N N . ARG A 1 74 ? 21.565 -5.911 -5.981 1.00 54.06 74 ARG A N 1
ATOM 585 C CA . ARG A 1 74 ? 21.444 -6.919 -4.935 1.00 54.06 74 ARG A CA 1
ATOM 586 C C . ARG A 1 74 ? 22.127 -8.239 -5.196 1.00 54.06 74 ARG A C 1
ATOM 588 O O . ARG A 1 74 ? 21.781 -8.983 -6.108 1.00 54.06 74 ARG A O 1
ATOM 595 N N . ASP A 1 75 ? 22.979 -8.569 -4.237 1.00 52.25 75 ASP A N 1
ATOM 596 C CA . ASP A 1 75 ? 23.343 -9.909 -3.798 1.00 52.25 75 ASP A CA 1
ATOM 597 C C . ASP A 1 75 ? 22.108 -10.713 -3.315 1.00 52.2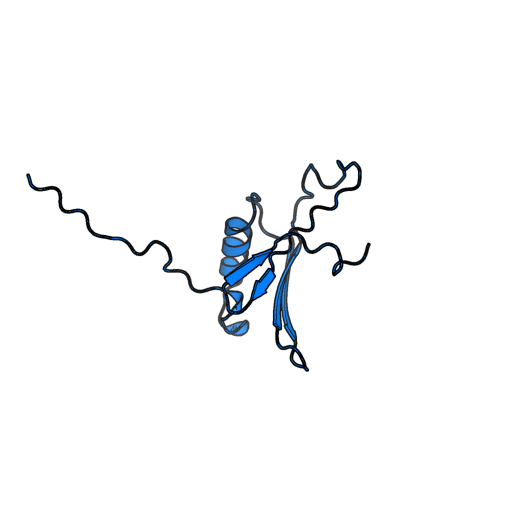5 75 ASP A C 1
ATOM 599 O O . ASP A 1 75 ? 22.024 -11.162 -2.174 1.00 52.25 75 ASP A O 1
ATOM 603 N N . GLY A 1 76 ? 21.105 -10.888 -4.180 1.00 51.06 76 GLY A N 1
ATOM 604 C CA . GLY A 1 76 ? 20.025 -11.869 -4.029 1.00 51.06 76 GLY A CA 1
ATOM 605 C C . GLY A 1 76 ? 18.864 -11.516 -3.098 1.00 51.06 76 GLY A C 1
ATOM 606 O O . GLY A 1 76 ? 17.843 -12.192 -3.140 1.00 51.06 76 GLY A O 1
ATOM 607 N N . THR A 1 77 ? 18.949 -10.476 -2.276 1.00 50.66 77 THR A N 1
ATOM 608 C CA . THR A 1 77 ? 17.774 -10.017 -1.521 1.00 50.66 77 THR A CA 1
ATOM 609 C C . THR A 1 77 ? 16.849 -9.249 -2.508 1.00 50.66 77 THR A C 1
ATOM 611 O O . THR A 1 77 ? 17.343 -8.493 -3.338 1.00 50.66 77 THR A O 1
ATOM 614 N N . LYS A 1 78 ? 15.521 -9.432 -2.497 1.00 55.66 78 LYS A N 1
ATOM 615 C CA . LYS A 1 78 ? 14.520 -8.587 -3.211 1.00 55.66 78 LYS A CA 1
ATOM 616 C C . LYS A 1 78 ? 13.825 -7.680 -2.184 1.00 55.66 78 LYS A C 1
ATOM 618 O O . LYS A 1 78 ? 13.670 -8.092 -1.043 1.00 55.66 78 LYS A O 1
ATOM 623 N N . VAL A 1 79 ? 13.640 -6.377 -2.452 1.00 57.84 79 VAL A N 1
ATOM 624 C CA . VAL A 1 79 ? 13.186 -5.385 -1.442 1.00 57.84 79 VAL A CA 1
ATOM 625 C C . VAL A 1 79 ? 11.828 -5.115 -2.017 1.00 57.84 79 VAL A C 1
ATOM 627 O O . VAL A 1 79 ? 11.643 -4.192 -2.805 1.00 57.84 79 VAL A O 1
ATOM 630 N N . ASP A 1 80 ? 10.930 -6.044 -1.754 1.00 62.69 80 ASP A N 1
ATOM 631 C CA . ASP A 1 80 ? 9.559 -5.859 -2.151 1.00 62.69 80 ASP A CA 1
ATOM 632 C C . ASP A 1 80 ? 8.971 -4.918 -1.105 1.00 62.69 80 ASP A C 1
ATOM 634 O O . ASP A 1 80 ? 8.835 -5.270 0.061 1.00 62.69 80 ASP A O 1
ATOM 638 N N . HIS A 1 81 ? 8.706 -3.675 -1.499 1.00 70.00 81 HIS A N 1
ATOM 639 C CA . HIS A 1 81 ? 8.163 -2.640 -0.617 1.00 70.00 81 HIS A CA 1
ATOM 640 C C . HIS A 1 81 ? 6.652 -2.839 -0.406 1.00 70.00 81 HIS A C 1
ATOM 642 O O . HIS A 1 81 ? 5.845 -1.963 -0.717 1.00 70.00 81 HIS A O 1
ATOM 648 N N . ASN A 1 82 ? 6.259 -4.015 0.086 1.00 77.81 82 ASN A N 1
ATOM 649 C CA . ASN A 1 82 ? 4.864 -4.396 0.275 1.00 77.81 82 ASN A CA 1
ATOM 650 C C . ASN A 1 82 ? 4.520 -4.450 1.762 1.00 77.81 82 ASN A C 1
ATOM 652 O O . ASN A 1 82 ? 4.784 -5.435 2.442 1.00 77.81 82 ASN A O 1
ATOM 656 N N . ASN A 1 83 ? 3.861 -3.405 2.259 1.00 85.25 83 ASN A N 1
ATOM 657 C CA . ASN A 1 83 ? 3.418 -3.347 3.649 1.00 85.25 83 ASN A CA 1
ATOM 658 C C . ASN A 1 83 ? 2.095 -4.108 3.839 1.00 85.25 83 ASN A C 1
ATOM 660 O O . ASN A 1 83 ? 1.048 -3.695 3.331 1.00 85.25 83 ASN A O 1
ATOM 664 N N . LEU A 1 84 ? 2.118 -5.188 4.623 1.00 86.62 84 LEU A N 1
ATOM 665 C CA . LEU A 1 84 ? 0.930 -5.947 5.004 1.00 86.62 84 LEU A CA 1
ATOM 666 C C . LEU A 1 84 ? 0.289 -5.369 6.269 1.00 86.62 84 LEU A C 1
ATOM 668 O O . LEU A 1 84 ? 0.906 -5.291 7.334 1.00 86.62 84 LEU A O 1
ATOM 672 N N . TYR A 1 85 ? -1.007 -5.069 6.173 1.00 87.00 85 TYR A N 1
ATOM 673 C CA . TYR A 1 85 ? -1.823 -4.634 7.301 1.00 87.00 85 TYR A CA 1
ATOM 674 C C . TYR A 1 85 ? -2.978 -5.606 7.550 1.00 87.00 85 TYR A C 1
ATOM 676 O O . TYR A 1 85 ? -3.764 -5.895 6.650 1.00 87.00 85 TYR A O 1
ATOM 684 N N . VAL A 1 86 ? -3.160 -6.037 8.800 1.00 86.75 86 VAL A N 1
ATOM 685 C CA . VAL A 1 86 ? -4.325 -6.825 9.237 1.00 86.75 86 VAL A CA 1
ATOM 686 C C . VAL A 1 86 ? -5.114 -6.002 10.244 1.00 86.75 86 VAL A C 1
ATOM 688 O O . VAL A 1 86 ? -4.566 -5.507 11.223 1.00 86.75 86 VAL A O 1
ATOM 691 N N . ARG A 1 87 ? -6.419 -5.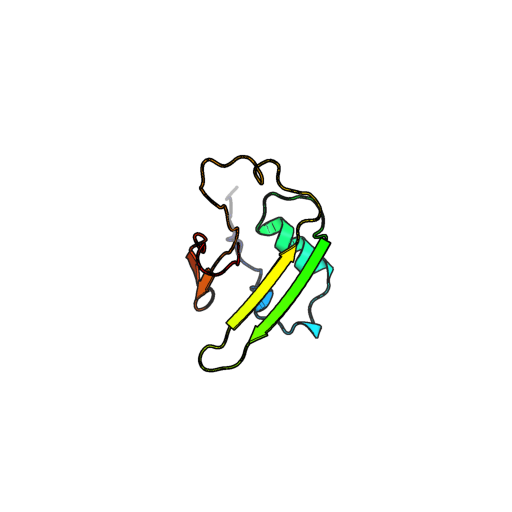811 10.006 1.00 84.69 87 ARG A N 1
ATOM 692 C CA . ARG A 1 87 ? -7.291 -4.967 10.855 1.00 84.69 87 ARG A CA 1
ATOM 693 C C . ARG A 1 87 ? -6.714 -3.561 11.118 1.00 84.69 87 ARG A C 1
ATOM 695 O O . ARG A 1 87 ? -6.884 -3.019 12.205 1.00 84.69 87 ARG A O 1
ATOM 702 N N . ARG A 1 88 ? -6.074 -2.958 10.103 1.00 83.56 88 ARG A N 1
ATOM 703 C CA . ARG A 1 88 ? -5.391 -1.643 10.165 1.00 83.56 88 ARG A CA 1
ATOM 704 C C . ARG A 1 88 ? -4.143 -1.609 11.062 1.00 83.56 88 ARG A C 1
ATOM 706 O O . ARG A 1 88 ? -3.663 -0.528 11.380 1.00 83.56 88 ARG A O 1
ATOM 713 N N . VAL A 1 89 ? -3.616 -2.769 11.446 1.00 84.38 89 VAL A N 1
ATOM 714 C CA . VAL A 1 89 ? -2.361 -2.908 12.191 1.00 84.38 89 VAL A CA 1
ATOM 715 C C . VAL A 1 89 ? -1.286 -3.396 11.230 1.00 84.38 89 VAL A C 1
ATOM 717 O O . VAL A 1 89 ? -1.515 -4.365 10.507 1.00 84.38 89 VAL A O 1
ATOM 720 N N . PHE A 1 90 ? -0.145 -2.708 11.203 1.00 86.50 90 PHE A N 1
ATOM 721 C CA . PHE A 1 90 ? 1.026 -3.129 10.433 1.00 86.50 90 PHE A CA 1
ATOM 722 C C . PHE A 1 90 ? 1.541 -4.472 10.962 1.00 86.50 90 PHE A C 1
ATOM 724 O O . PHE A 1 90 ? 1.691 -4.628 12.174 1.00 86.50 90 PHE A O 1
ATOM 731 N N . ILE A 1 91 ? 1.781 -5.427 10.063 1.00 88.69 91 ILE A N 1
ATOM 732 C CA . ILE A 1 91 ? 2.264 -6.768 10.406 1.00 88.69 91 ILE A CA 1
ATOM 733 C C . ILE A 1 91 ? 3.708 -6.952 9.950 1.00 88.69 91 ILE A C 1
ATOM 735 O O . ILE A 1 91 ? 4.562 -7.285 10.767 1.00 88.69 91 ILE A O 1
ATOM 739 N N . THR A 1 92 ? 3.972 -6.761 8.658 1.00 84.94 92 THR A N 1
ATOM 740 C CA . THR A 1 92 ? 5.292 -6.983 8.061 1.00 84.94 92 THR A CA 1
ATOM 741 C C . THR A 1 92 ? 5.393 -6.304 6.698 1.00 84.94 92 THR A C 1
ATOM 743 O O . THR A 1 92 ? 4.376 -6.058 6.051 1.00 84.94 92 THR A O 1
ATOM 746 N N . ASP A 1 93 ? 6.618 -6.011 6.290 1.00 79.88 93 ASP A N 1
ATOM 747 C CA . ASP A 1 93 ? 7.036 -5.526 4.977 1.00 79.88 93 ASP A CA 1
ATOM 748 C C . ASP A 1 93 ? 7.821 -6.584 4.171 1.00 79.88 93 ASP A C 1
ATOM 750 O O . ASP A 1 93 ? 8.097 -6.381 2.992 1.00 79.88 93 ASP A O 1
ATOM 754 N N . ASP A 1 94 ? 8.148 -7.736 4.770 1.00 74.25 94 ASP A N 1
ATOM 755 C CA . ASP A 1 94 ? 8.900 -8.820 4.126 1.00 74.25 94 ASP A CA 1
ATOM 756 C C . ASP A 1 94 ? 7.940 -9.811 3.452 1.00 74.25 94 ASP A C 1
ATOM 758 O O . ASP A 1 94 ? 7.533 -10.827 4.022 1.00 74.25 94 ASP A O 1
ATOM 762 N N . PHE A 1 95 ? 7.507 -9.459 2.239 1.00 68.69 95 PHE A N 1
ATOM 763 C CA . PHE A 1 95 ? 6.451 -10.164 1.505 1.00 68.69 95 PHE A CA 1
ATOM 764 C C . PHE A 1 95 ? 6.925 -10.669 0.130 1.00 68.69 95 PHE A C 1
ATOM 766 O O . PHE A 1 95 ? 6.374 -10.306 -0.910 1.00 68.69 95 PHE A O 1
ATOM 773 N N . GLN A 1 96 ? 7.958 -11.519 0.133 1.00 66.50 96 GLN A N 1
ATOM 774 C CA . GLN A 1 96 ? 8.655 -11.984 -1.082 1.00 66.50 96 GLN A CA 1
ATOM 775 C C . GLN A 1 96 ? 7.871 -13.018 -1.915 1.00 66.50 96 GLN A C 1
ATOM 777 O O . GLN A 1 96 ? 8.075 -13.121 -3.121 1.00 66.50 96 GLN A O 1
ATOM 782 N N . ASP A 1 97 ? 6.944 -13.766 -1.308 1.00 67.69 97 ASP A N 1
ATOM 783 C CA . ASP A 1 97 ? 6.273 -14.902 -1.971 1.00 67.69 97 ASP A CA 1
ATOM 784 C C . ASP A 1 97 ? 5.083 -14.517 -2.874 1.00 67.69 97 ASP A C 1
ATOM 786 O O . ASP A 1 97 ? 4.548 -15.362 -3.590 1.00 67.69 97 ASP A O 1
ATOM 790 N N . MET A 1 98 ? 4.624 -13.262 -2.837 1.00 67.00 98 MET A N 1
ATOM 791 C CA . MET A 1 98 ? 3.389 -12.844 -3.525 1.00 67.00 98 MET A CA 1
ATOM 792 C C . MET A 1 98 ? 3.622 -12.105 -4.841 1.00 67.00 98 MET A C 1
ATOM 794 O O . MET A 1 98 ? 2.694 -11.998 -5.646 1.00 67.00 98 MET A O 1
ATOM 798 N N . MET A 1 99 ? 4.835 -11.601 -5.081 1.00 71.38 99 MET A N 1
ATOM 799 C CA . MET A 1 99 ? 5.171 -10.949 -6.343 1.00 71.38 99 MET A CA 1
ATOM 800 C C . MET A 1 99 ? 5.826 -11.942 -7.310 1.00 71.38 99 MET A C 1
ATOM 802 O O . MET A 1 99 ? 6.761 -12.645 -6.931 1.00 71.38 99 MET A O 1
ATOM 806 N N . PRO A 1 100 ? 5.359 -12.019 -8.570 1.00 70.62 100 PRO A N 1
ATOM 807 C CA . PRO A 1 100 ? 6.017 -12.838 -9.578 1.00 70.62 100 PRO A CA 1
ATOM 808 C C . PRO A 1 100 ? 7.428 -12.306 -9.872 1.00 70.62 100 PRO A C 1
ATOM 810 O O . PRO A 1 100 ? 7.681 -11.103 -9.780 1.00 70.62 100 PRO A O 1
ATOM 813 N N . ASN A 1 101 ? 8.341 -13.220 -10.217 1.00 60.62 101 ASN A N 1
ATOM 814 C CA . ASN A 1 101 ? 9.723 -12.887 -10.573 1.00 60.62 101 ASN A CA 1
ATOM 815 C C . ASN A 1 101 ? 9.854 -12.208 -11.931 1.00 60.62 101 ASN A C 1
ATOM 817 O O . ASN A 1 101 ? 9.171 -12.654 -12.881 1.00 60.62 101 ASN A O 1
#

Sequence (101 aa):
EKTVSDWELANVSKPIWTRIPSEIECDVYDEFYKSITIDSSDPLAKTLFIAEGEVTFISLLVVPSEQPSESYNRDGTKVDHNNLYVRRVFITDDFQDMMPN

Organism: Parasteatoda tepidariorum (NCBI:txid114398)

InterPro domains:
  IPR001404 Heat shock protein Hsp90 family [PF00183] (2-101)
  IPR001404 Heat shock protein Hsp90 family [PTHR11528] (2-100)
  IPR020568 Ribosomal protein uS5 domain 2-type superfamily [SSF54211] (14-101)

Foldseek 3Di:
DDDDDDDDDPDPDDDPQVDDPVVDDPVNVQVVVVVLDVDPDGFPDKDWDWDDDPDTDIDIDTHHPDDPPCCPPDPPDHQQQDFDDDPNHTDDRRDPPPDDD

Radius of gyration: 17.33 Å; chains: 1; bounding box: 38×49×46 Å